Protein AF-A0A348YAG0-F1 (afdb_monomer_lite)

pLDDT: mean 77.83, std 13.8, range [46.69, 88.88]

Structure (mmCIF, N/CA/C/O backbone):
data_AF-A0A348YAG0-F1
#
_entry.id   AF-A0A348YAG0-F1
#
loop_
_atom_site.group_PDB
_atom_site.id
_atom_site.type_symbol
_atom_site.label_atom_id
_atom_site.label_alt_id
_atom_site.label_comp_id
_atom_site.label_asym_id
_atom_site.label_entity_id
_atom_site.label_seq_id
_atom_site.pdbx_PDB_ins_code
_atom_site.Cartn_x
_atom_site.Cartn_y
_atom_site.Cartn_z
_atom_site.occupancy
_atom_site.B_iso_or_equiv
_atom_site.auth_seq_id
_atom_site.auth_comp_id
_atom_site.auth_asym_id
_atom_site.auth_atom_id
_atom_site.pdbx_PDB_model_num
ATOM 1 N N . LEU A 1 1 ? -3.992 -7.649 23.134 1.00 57.56 1 LEU A N 1
ATOM 2 C CA . LEU A 1 1 ? -4.721 -7.837 21.858 1.00 57.56 1 LEU A CA 1
ATOM 3 C C . LEU A 1 1 ? -4.739 -6.517 21.080 1.00 57.56 1 LEU A C 1
ATOM 5 O O . LEU A 1 1 ? -5.801 -5.960 20.866 1.00 57.56 1 LEU A O 1
ATOM 9 N N . SER A 1 2 ? -3.572 -6.000 20.678 1.00 50.50 2 SER A N 1
ATOM 10 C CA . SER A 1 2 ? -3.496 -4.707 19.966 1.00 50.50 2 SER A CA 1
ATOM 11 C C . SER A 1 2 ? -2.343 -4.699 18.965 1.00 50.50 2 SER A C 1
ATOM 13 O O . SER A 1 2 ? -1.433 -3.890 19.054 1.00 50.50 2 SER A O 1
ATOM 15 N N . ARG A 1 3 ? -2.330 -5.667 18.046 1.00 46.69 3 ARG A N 1
ATOM 16 C CA . ARG A 1 3 ? -1.453 -5.626 16.864 1.00 46.69 3 ARG A CA 1
ATOM 17 C C . ARG A 1 3 ? -2.276 -5.873 15.603 1.00 46.69 3 ARG A C 1
ATOM 19 O O . ARG A 1 3 ? -2.005 -6.800 14.856 1.00 46.69 3 ARG A O 1
ATOM 26 N N . ILE A 1 4 ? -3.335 -5.084 15.434 1.00 56.03 4 ILE A N 1
ATOM 27 C CA . ILE A 1 4 ? -4.120 -5.013 14.188 1.00 56.03 4 ILE A CA 1
ATOM 28 C C . ILE A 1 4 ? -3.898 -3.629 13.530 1.00 56.03 4 ILE A C 1
ATOM 30 O O . ILE A 1 4 ? -4.684 -3.188 12.710 1.00 56.03 4 ILE A O 1
ATOM 34 N N . GLU A 1 5 ? -2.824 -2.916 13.890 1.00 53.47 5 GLU A N 1
ATOM 35 C CA . GLU A 1 5 ? -2.552 -1.543 13.419 1.00 53.47 5 GLU A CA 1
ATOM 36 C C . GLU A 1 5 ? -1.387 -1.433 12.431 1.00 53.47 5 GLU A C 1
ATOM 38 O O . GLU A 1 5 ? -0.907 -0.339 12.163 1.00 53.47 5 GLU A O 1
ATOM 43 N N . SER A 1 6 ? -0.917 -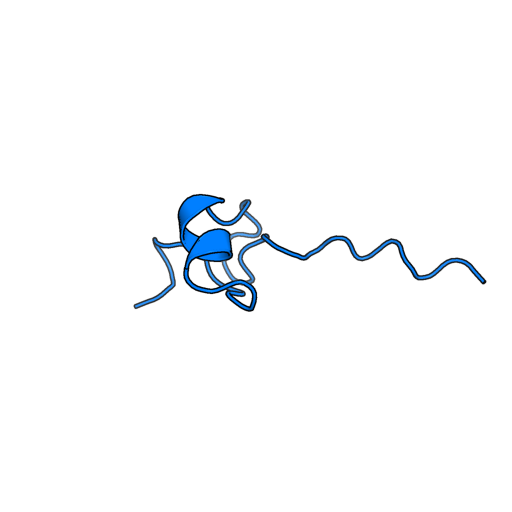2.530 11.840 1.00 51.03 6 SER A N 1
ATOM 44 C CA . SER A 1 6 ? 0.009 -2.402 10.709 1.00 51.03 6 SER A CA 1
ATOM 45 C C . SER A 1 6 ? -0.802 -2.226 9.435 1.00 51.03 6 SER A C 1
ATOM 47 O O . SER A 1 6 ? -0.895 -3.123 8.604 1.00 51.03 6 SER A O 1
ATOM 49 N N . GLY A 1 7 ? -1.428 -1.055 9.320 1.00 55.41 7 GLY A N 1
ATOM 50 C CA . GLY A 1 7 ? -2.101 -0.562 8.122 1.00 55.41 7 GLY A CA 1
ATOM 51 C C . GLY A 1 7 ? -1.134 -0.233 6.985 1.00 55.41 7 GLY A C 1
ATOM 52 O O . GLY A 1 7 ? -1.405 0.688 6.231 1.00 55.41 7 GLY A O 1
ATOM 53 N N . SER A 1 8 ? -0.047 -0.993 6.824 1.00 60.00 8 SER A N 1
ATOM 54 C CA . SER A 1 8 ? 0.905 -0.859 5.712 1.00 60.00 8 SER A CA 1
ATOM 55 C C . SER A 1 8 ? 0.364 -1.469 4.419 1.00 60.00 8 SER A C 1
ATOM 57 O O . SER A 1 8 ? 1.104 -1.975 3.579 1.00 60.00 8 SER A O 1
ATOM 59 N N . TYR A 1 9 ? -0.961 -1.495 4.283 1.00 62.12 9 TYR A N 1
ATOM 60 C CA . TYR A 1 9 ? -1.625 -1.937 3.078 1.00 62.12 9 TYR A CA 1
ATOM 61 C C . TYR A 1 9 ? -1.780 -0.729 2.171 1.00 62.12 9 TYR A C 1
ATOM 63 O O . TYR A 1 9 ? -2.565 0.175 2.457 1.00 62.12 9 TYR A O 1
ATOM 71 N N . GLY A 1 10 ? -1.010 -0.721 1.089 1.00 73.25 10 GLY A N 1
ATOM 72 C CA . GLY A 1 10 ? -0.928 0.439 0.221 1.00 73.25 10 GLY A CA 1
ATOM 73 C C . GLY A 1 10 ? 0.182 1.409 0.595 1.00 73.25 10 GLY A C 1
ATOM 74 O O . GLY A 1 10 ? 0.009 2.595 0.365 1.00 73.25 10 GLY A O 1
ATOM 75 N N . GLU A 1 11 ? 1.305 0.936 1.135 1.00 85.88 11 GLU A N 1
ATOM 76 C CA . GLU A 1 11 ? 2.554 1.703 1.228 1.00 85.88 11 GLU A CA 1
ATOM 77 C C . GLU A 1 11 ? 3.667 0.951 0.490 1.00 85.88 11 GLU A C 1
ATOM 79 O O . GLU A 1 11 ? 3.740 -0.276 0.535 1.00 85.88 11 GLU A O 1
ATOM 84 N N . CYS A 1 12 ? 4.510 1.684 -0.229 1.00 88.31 12 CYS A N 1
ATOM 85 C CA . CYS A 1 12 ? 5.597 1.130 -1.015 1.00 88.31 12 CYS A CA 1
ATOM 86 C C . CYS A 1 12 ? 6.746 0.697 -0.104 1.00 88.31 12 CYS A C 1
ATOM 88 O O . CYS A 1 12 ? 7.290 1.512 0.631 1.00 88.31 12 CYS A O 1
ATOM 90 N N . GLU A 1 13 ? 7.214 -0.542 -0.230 1.00 87.31 13 GLU A N 1
ATOM 91 C CA . GLU A 1 13 ? 8.334 -1.057 0.574 1.00 87.31 13 GLU A CA 1
ATOM 92 C C . GLU A 1 13 ? 9.667 -0.326 0.318 1.00 87.31 13 GLU A C 1
ATOM 94 O O . GLU A 1 13 ? 10.554 -0.353 1.166 1.00 87.31 13 GLU A O 1
ATOM 99 N N . VAL A 1 14 ? 9.813 0.340 -0.834 1.00 88.19 14 VAL A N 1
ATOM 100 C CA . VAL A 1 14 ? 11.047 1.055 -1.219 1.00 88.19 14 VAL A CA 1
ATOM 101 C C . VAL A 1 14 ? 11.085 2.492 -0.698 1.00 88.19 14 VAL A C 1
ATOM 103 O O . VAL A 1 14 ? 12.018 2.867 0.007 1.00 88.19 14 VAL A O 1
ATOM 106 N N . CYS A 1 15 ? 10.093 3.309 -1.055 1.00 88.81 15 CYS A N 1
ATOM 107 C CA . CYS A 1 15 ? 10.056 4.724 -0.680 1.00 88.81 15 CYS A CA 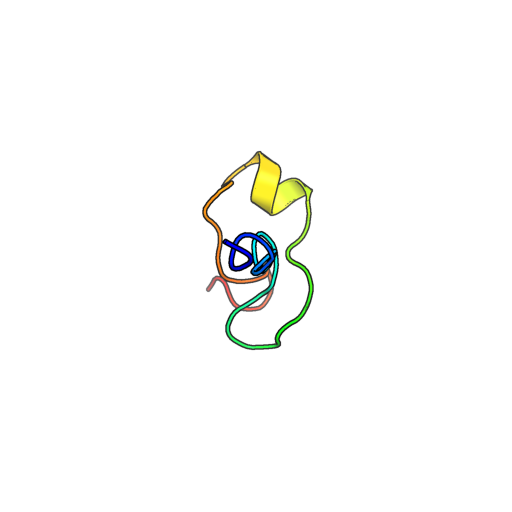1
ATOM 108 C C . CYS A 1 15 ? 9.171 5.028 0.535 1.00 88.81 15 CYS A C 1
ATOM 110 O O . CYS A 1 15 ? 9.152 6.171 0.981 1.00 88.81 15 CYS A O 1
ATOM 112 N N . ALA A 1 16 ? 8.455 4.034 1.074 1.00 85.50 16 ALA A N 1
ATOM 113 C CA . ALA A 1 16 ? 7.443 4.210 2.119 1.00 85.50 16 ALA A CA 1
ATOM 114 C C . ALA A 1 16 ? 6.344 5.226 1.747 1.00 85.50 16 ALA A C 1
ATOM 116 O O . ALA A 1 16 ? 5.702 5.806 2.617 1.00 85.50 16 ALA A O 1
ATOM 117 N N . GLU A 1 17 ? 6.125 5.454 0.449 1.00 86.88 17 GLU A N 1
ATOM 118 C CA . GLU A 1 17 ? 5.050 6.313 -0.043 1.00 86.88 17 GLU A CA 1
ATOM 119 C C . GLU A 1 17 ? 3.759 5.517 -0.246 1.00 86.88 17 GLU A C 1
ATOM 121 O O . GLU A 1 17 ? 3.814 4.321 -0.547 1.00 86.88 17 GLU A O 1
ATOM 126 N N . PRO A 1 18 ? 2.588 6.155 -0.122 1.00 87.06 18 PRO A N 1
ATOM 127 C CA . PRO A 1 18 ? 1.319 5.487 -0.363 1.00 87.06 18 PRO A CA 1
ATOM 128 C C . PRO A 1 18 ? 1.226 4.977 -1.808 1.00 87.06 18 PRO A C 1
ATOM 130 O O . PRO A 1 18 ? 1.532 5.705 -2.744 1.00 87.06 18 PRO A O 1
ATOM 133 N N . ILE A 1 19 ? 0.771 3.737 -1.986 1.00 88.12 19 ILE A N 1
ATOM 134 C CA . ILE A 1 19 ? 0.512 3.105 -3.279 1.00 88.12 19 ILE A CA 1
ATOM 135 C C . ILE A 1 19 ? -0.817 3.611 -3.828 1.00 88.12 19 ILE A C 1
ATOM 137 O O . ILE A 1 19 ? -1.854 3.620 -3.162 1.00 88.12 19 ILE A O 1
ATOM 141 N N . GLU A 1 20 ? -0.783 3.965 -5.100 1.00 88.75 20 GLU A N 1
ATOM 142 C CA . GLU A 1 20 ? -1.877 4.548 -5.848 1.00 88.75 20 GLU A CA 1
ATOM 143 C C . GLU A 1 20 ? -3.115 3.652 -5.752 1.00 88.75 20 GLU A C 1
ATOM 145 O O . GLU A 1 20 ? -3.081 2.468 -6.094 1.00 88.75 20 GLU A O 1
ATOM 150 N N . ALA A 1 21 ? -4.251 4.223 -5.347 1.00 85.38 21 ALA A N 1
ATOM 151 C CA . ALA A 1 21 ? -5.490 3.464 -5.168 1.00 85.38 21 ALA A CA 1
ATOM 152 C C . ALA A 1 21 ? -5.913 2.714 -6.442 1.00 85.38 21 ALA A C 1
ATOM 154 O O . ALA A 1 21 ? -6.418 1.600 -6.361 1.00 85.38 21 ALA A O 1
ATOM 155 N N . GLN A 1 22 ? -5.650 3.277 -7.626 1.00 87.00 22 GLN A N 1
ATOM 156 C CA . GLN A 1 22 ? -5.913 2.609 -8.904 1.00 87.00 22 GLN A CA 1
ATOM 157 C C . GLN A 1 22 ? -5.060 1.338 -9.082 1.00 87.00 22 GLN A C 1
ATOM 159 O O . GLN A 1 22 ? -5.518 0.354 -9.661 1.00 87.00 22 GLN A O 1
ATOM 164 N N . ARG A 1 23 ? -3.834 1.329 -8.541 1.00 85.88 23 ARG A N 1
ATOM 165 C CA . ARG A 1 23 ? -2.963 0.151 -8.508 1.00 85.88 23 ARG A CA 1
ATOM 166 C C . ARG A 1 23 ? -3.465 -0.873 -7.503 1.00 85.88 23 ARG A C 1
ATOM 168 O O . ARG A 1 23 ? -3.516 -2.036 -7.862 1.00 85.88 23 ARG A O 1
ATOM 175 N N . LEU A 1 24 ? -3.918 -0.458 -6.321 1.00 84.06 24 LEU A N 1
ATOM 176 C CA . LEU A 1 24 ? -4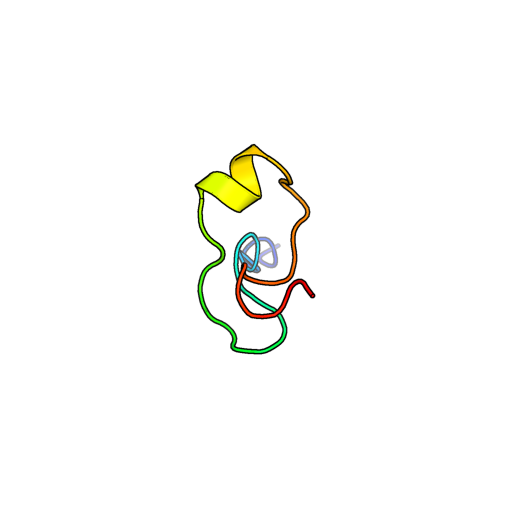.546 -1.362 -5.346 1.00 84.06 24 LEU A CA 1
ATOM 177 C C . LEU A 1 24 ? -5.893 -1.919 -5.838 1.00 84.06 24 LEU A C 1
ATOM 179 O O . LEU A 1 24 ? -6.263 -3.037 -5.499 1.00 84.06 24 LEU A O 1
ATOM 183 N N . GLN A 1 25 ? -6.628 -1.180 -6.670 1.00 87.00 25 GLN A N 1
ATOM 184 C CA . GLN A 1 25 ? -7.850 -1.679 -7.306 1.00 87.00 25 GLN A CA 1
ATOM 185 C C . GLN A 1 25 ? -7.557 -2.749 -8.362 1.00 87.00 25 GLN A C 1
ATOM 187 O O . GLN A 1 25 ? -8.292 -3.728 -8.454 1.00 87.00 25 GLN A O 1
ATOM 192 N N . ALA A 1 26 ? -6.490 -2.579 -9.148 1.00 88.88 26 ALA A N 1
ATOM 193 C CA . ALA A 1 26 ? -6.069 -3.575 -10.133 1.00 88.88 26 ALA A CA 1
ATOM 194 C C . ALA A 1 26 ? -5.332 -4.767 -9.490 1.00 88.88 26 ALA A C 1
ATOM 196 O O . ALA A 1 26 ? -5.515 -5.912 -9.896 1.00 88.88 26 ALA A O 1
ATOM 197 N N . LEU A 1 27 ? -4.493 -4.487 -8.493 1.00 85.38 27 LEU A N 1
ATOM 198 C CA . LEU A 1 27 ? -3.593 -5.401 -7.795 1.00 85.38 27 LEU A CA 1
ATOM 199 C C . LEU A 1 27 ? -3.617 -5.080 -6.290 1.00 85.38 27 LEU A C 1
ATOM 201 O O . LEU A 1 27 ? -2.747 -4.364 -5.791 1.00 85.38 27 LEU A O 1
ATOM 205 N N . PRO A 1 28 ? -4.598 -5.616 -5.548 1.00 81.69 28 PRO A N 1
ATOM 206 C CA . PRO A 1 28 ? -4.772 -5.330 -4.122 1.00 81.69 28 PRO A CA 1
ATOM 207 C C . PRO A 1 28 ? -3.535 -5.670 -3.285 1.00 81.69 28 PRO A C 1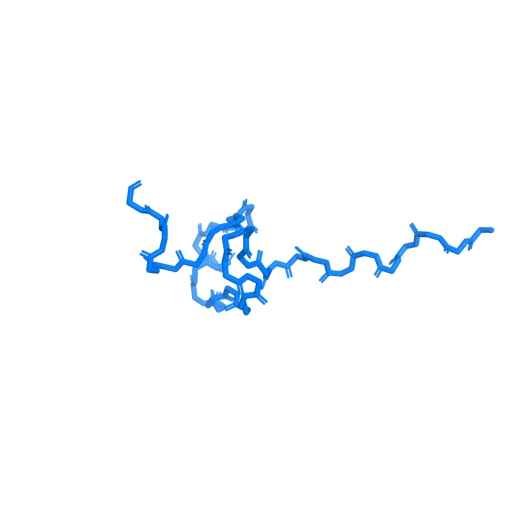
ATOM 209 O O . PRO A 1 28 ? -3.196 -4.950 -2.359 1.00 81.69 28 PRO A O 1
ATOM 212 N N . TYR A 1 29 ? -2.799 -6.711 -3.661 1.00 82.00 29 TYR A N 1
ATOM 213 C CA . TYR A 1 29 ? -1.596 -7.161 -2.961 1.00 82.00 29 TYR A CA 1
ATOM 214 C C . TYR A 1 29 ? -0.306 -6.436 -3.391 1.00 82.00 29 TYR A C 1
ATOM 216 O O . TYR A 1 29 ? 0.784 -6.919 -3.092 1.00 82.00 29 TYR A O 1
ATOM 224 N N . ALA A 1 30 ? -0.392 -5.327 -4.134 1.00 85.50 30 ALA A N 1
ATOM 225 C CA . ALA A 1 30 ? 0.795 -4.572 -4.521 1.00 85.50 30 ALA A CA 1
ATOM 226 C C . ALA A 1 30 ? 1.515 -4.028 -3.2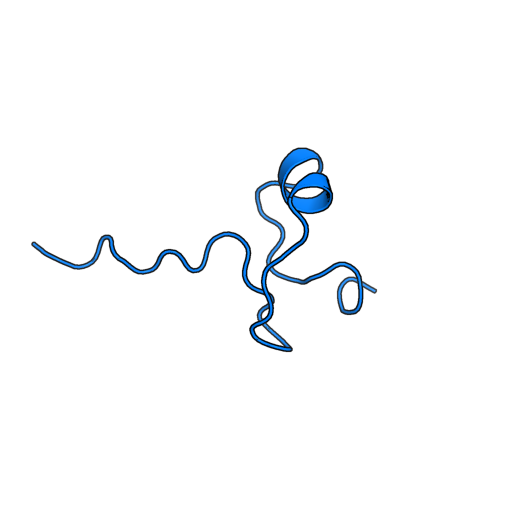75 1.00 85.50 30 ALA A C 1
ATOM 228 O O . ALA A 1 30 ? 0.902 -3.345 -2.460 1.00 85.50 30 ALA A O 1
ATOM 229 N N . THR A 1 31 ? 2.816 -4.307 -3.161 1.00 88.31 31 THR A N 1
ATOM 230 C CA . THR A 1 31 ? 3.689 -3.801 -2.085 1.00 88.31 31 THR A CA 1
ATOM 231 C C . THR A 1 31 ? 4.652 -2.705 -2.560 1.00 88.31 31 THR A C 1
ATOM 233 O O . THR A 1 31 ? 5.417 -2.147 -1.782 1.00 88.31 31 THR A O 1
ATOM 236 N N . LEU A 1 32 ? 4.603 -2.359 -3.850 1.00 87.88 32 LEU A N 1
ATOM 237 C CA . LEU A 1 32 ? 5.435 -1.337 -4.489 1.00 87.88 32 LEU A CA 1
ATOM 238 C C . LEU A 1 32 ? 4.549 -0.330 -5.234 1.00 87.88 32 LEU A C 1
ATOM 240 O O . LEU A 1 32 ? 3.579 -0.730 -5.898 1.00 87.88 32 LEU A O 1
ATOM 244 N N . CYS A 1 33 ? 4.891 0.961 -5.154 1.00 88.19 33 CYS A N 1
ATOM 245 C CA . CYS A 1 33 ? 4.237 2.022 -5.931 1.00 88.19 33 CYS A CA 1
ATOM 246 C C . CYS A 1 33 ? 4.521 1.867 -7.434 1.00 88.19 33 CYS A C 1
ATOM 248 O O . CYS A 1 33 ? 5.408 1.105 -7.828 1.00 88.19 33 CYS A O 1
ATOM 250 N N . MET A 1 34 ? 3.783 2.580 -8.296 1.00 84.56 34 MET A N 1
ATOM 251 C CA . MET A 1 34 ? 3.981 2.455 -9.750 1.00 84.56 34 MET A CA 1
ATOM 252 C C . MET A 1 34 ? 5.403 2.804 -10.195 1.00 84.56 34 MET A C 1
ATOM 254 O O . MET A 1 34 ? 5.861 2.262 -11.193 1.00 84.56 34 MET A O 1
ATOM 258 N N . GLN A 1 35 ? 6.101 3.671 -9.461 1.00 86.06 35 GLN A N 1
ATOM 259 C CA . GLN A 1 35 ? 7.466 4.080 -9.799 1.00 86.06 35 GLN A CA 1
ATOM 260 C C . GLN A 1 35 ? 8.519 2.999 -9.527 1.00 86.06 35 GLN A C 1
ATOM 262 O O . GLN A 1 35 ? 9.538 2.983 -10.204 1.00 86.06 35 GLN A O 1
ATOM 267 N N . HIS A 1 36 ? 8.288 2.109 -8.557 1.00 85.94 36 HIS A N 1
ATOM 268 C CA . HIS A 1 36 ? 9.244 1.064 -8.160 1.00 85.94 36 HIS A CA 1
ATOM 269 C C . HIS A 1 36 ? 8.823 -0.344 -8.599 1.00 85.94 36 HIS A C 1
ATOM 271 O O . HIS A 1 36 ? 9.502 -1.315 -8.287 1.00 85.94 36 HIS A O 1
ATOM 277 N N . ALA A 1 37 ? 7.690 -0.470 -9.287 1.00 79.00 37 ALA A N 1
ATOM 278 C CA . ALA A 1 37 ? 7.112 -1.741 -9.710 1.00 79.00 37 ALA A CA 1
ATOM 279 C C . ALA A 1 37 ? 7.662 -2.290 -11.046 1.00 79.00 37 ALA A C 1
ATOM 281 O O . ALA A 1 37 ? 6.945 -3.050 -11.701 1.00 79.00 37 ALA A O 1
ATOM 282 N N . GLU A 1 38 ? 8.866 -1.876 -11.460 1.00 63.84 38 GLU A N 1
ATOM 283 C CA . GLU A 1 38 ? 9.540 -2.332 -12.694 1.00 63.84 38 GLU A CA 1
ATOM 284 C C . GLU A 1 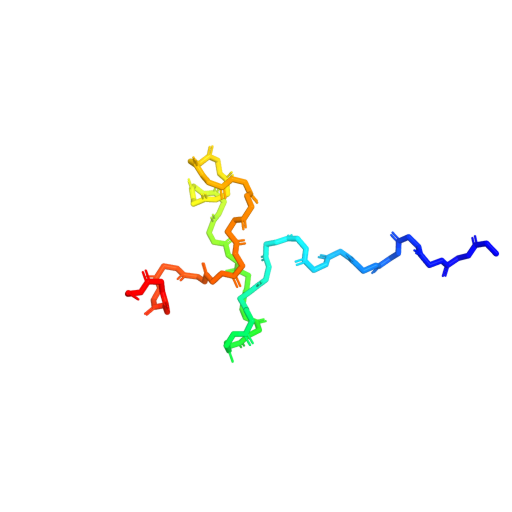38 ? 9.892 -3.829 -12.681 1.00 63.84 38 GLU A C 1
ATOM 286 O O . GLU A 1 38 ? 10.374 -4.330 -11.638 1.00 63.84 38 GLU A O 1
#

Foldseek 3Di:
DPPPPPPLQQAAPPPRHGADVVCCVVPVPDNHHPVPPD

Secondary structure (DSSP, 8-state):
--------TTB-TTT-PBPPHHHHHH-TT--S-TTT--

Radius of gyration: 10.75 Å; chains: 1; bounding box: 19×14×35 Å

Sequence (38 aa):
LSRIESGSYGECEVCAEPIEAQRLQALPYATLCMQHAE